Protein AF-A0ABD6CFP3-F1 (afdb_monomer_lite)

Secondary structure (DSSP, 8-state):
---------S-----HHHHHHHHHHHHHHHT--TTPEEEEEETTEEEEEPTTSS-EEEEEEETTEEEEEETTEEEEEESSHHHHHHHHHHHHHH--TTS--

pLDDT: mean 74.55, std 16.41, range [36.53, 93.81]

Foldseek 3Di:
DDDDPDPPDDDDPPPVLNVVQVVLQVLLCVLQPDPWAFDDDDSFKTKIDQPPDPKIWMFGQDPQATFIAIRNRTPDGDRYSNVSSVVSSVVCVVDVPVDDD

Sequence (101 aa):
MNTTLGDFGAGGRRSPAGDQLLNTKERAIDAATGEWQYQAHTSNTVGWHIPETPKTLLLKQKPSGWQLVRANKPIGSRDTLAEALDLAEQYMADRPEGRRR

Radius of gyration: 16.6 Å; chains: 1; bounding box: 36×35×50 Å

Organism: NCBI:txid1126241

Structure (mmCIF, N/CA/C/O backbone):
data_AF-A0ABD6CFP3-F1
#
_entry.id   AF-A0ABD6CFP3-F1
#
loop_
_atom_site.group_PDB
_atom_site.id
_atom_site.type_symbol
_atom_site.label_atom_id
_atom_site.label_alt_id
_atom_site.label_comp_id
_atom_site.label_asym_id
_atom_site.label_entity_id
_atom_site.label_seq_id
_atom_site.pdbx_PDB_ins_code
_atom_site.Cartn_x
_atom_site.Cartn_y
_atom_site.Cartn_z
_atom_site.occupancy
_atom_site.B_iso_or_equiv
_atom_site.auth_seq_id
_atom_site.auth_comp_id
_atom_site.auth_asym_id
_atom_site.auth_atom_id
_atom_site.pdbx_PDB_model_num
ATOM 1 N N . MET A 1 1 ? -19.790 25.249 -32.613 1.00 43.88 1 MET A N 1
ATOM 2 C CA . MET A 1 1 ? -18.758 25.463 -31.579 1.00 43.88 1 MET A CA 1
ATOM 3 C C . MET A 1 1 ? -18.872 24.338 -30.561 1.00 43.88 1 MET A C 1
ATOM 5 O O . MET A 1 1 ? -19.868 24.316 -29.859 1.00 43.88 1 MET A O 1
ATOM 9 N N . ASN A 1 2 ? -17.927 23.391 -30.531 1.00 40.75 2 ASN A N 1
ATOM 10 C CA . ASN A 1 2 ? -17.493 22.732 -29.293 1.00 40.75 2 ASN A CA 1
ATOM 11 C C . ASN A 1 2 ? -16.157 22.012 -29.544 1.00 40.75 2 ASN A C 1
ATOM 13 O O . ASN A 1 2 ? -16.022 21.246 -30.493 1.00 40.75 2 ASN A O 1
ATOM 17 N N . THR A 1 3 ? -15.169 22.363 -28.733 1.00 46.88 3 THR A N 1
ATOM 18 C CA . THR A 1 3 ? -13.735 22.106 -28.877 1.00 46.88 3 THR A CA 1
ATOM 19 C C . THR A 1 3 ? -13.380 20.632 -28.672 1.00 46.88 3 THR A C 1
ATOM 21 O O . THR A 1 3 ? -13.558 20.101 -27.577 1.00 46.88 3 THR A O 1
ATOM 24 N N . THR A 1 4 ? -12.827 19.985 -29.702 1.00 48.94 4 THR A N 1
ATOM 25 C CA . THR A 1 4 ? -12.158 18.679 -29.598 1.00 48.94 4 THR A CA 1
ATOM 26 C C . THR A 1 4 ? -10.870 18.851 -28.795 1.00 48.94 4 THR A C 1
ATOM 28 O O . THR A 1 4 ? -9.853 19.307 -29.312 1.00 48.94 4 THR A O 1
ATOM 31 N N . LEU A 1 5 ? -10.930 18.525 -27.506 1.00 53.06 5 LEU A N 1
ATOM 32 C CA . LEU A 1 5 ? -9.765 18.389 -26.643 1.00 53.06 5 LEU A CA 1
ATOM 33 C C . LEU A 1 5 ? -9.199 16.977 -26.834 1.00 53.06 5 LEU A C 1
ATOM 35 O O . LEU A 1 5 ? -9.847 16.002 -26.459 1.00 53.06 5 LEU A O 1
ATOM 39 N N . GLY A 1 6 ? -8.007 16.868 -27.417 1.00 38.53 6 GLY A N 1
ATOM 40 C CA . GLY A 1 6 ? -7.282 15.598 -27.465 1.00 38.53 6 GLY A CA 1
ATOM 41 C C . GLY A 1 6 ? -6.383 15.410 -28.676 1.00 38.53 6 GLY A C 1
ATOM 42 O O . GLY A 1 6 ? -6.406 14.341 -29.277 1.00 38.53 6 GLY A O 1
ATOM 43 N N . ASP A 1 7 ? -5.586 16.422 -29.023 1.00 44.41 7 ASP A N 1
ATOM 44 C CA . ASP A 1 7 ? -4.337 16.213 -29.756 1.00 44.41 7 ASP A CA 1
ATOM 45 C C . ASP A 1 7 ? -3.398 15.379 -28.862 1.00 44.41 7 ASP A C 1
ATOM 47 O O . ASP A 1 7 ? -2.624 15.900 -28.065 1.00 44.41 7 ASP A O 1
ATOM 51 N N . PHE A 1 8 ? -3.544 14.053 -28.909 1.00 58.00 8 PHE A N 1
ATOM 52 C CA . PHE A 1 8 ? -2.520 13.124 -28.443 1.00 58.00 8 PHE A CA 1
ATOM 53 C C . PHE A 1 8 ? -1.636 12.807 -29.642 1.00 58.00 8 PHE A C 1
ATOM 55 O O . PHE A 1 8 ? -1.866 11.849 -30.383 1.00 58.00 8 PHE A O 1
ATOM 62 N N . GLY A 1 9 ? -0.655 13.680 -29.855 1.00 39.00 9 GLY A N 1
ATOM 63 C CA . GLY A 1 9 ? 0.342 13.545 -30.900 1.00 39.00 9 GLY A CA 1
ATOM 64 C C . GLY A 1 9 ? 1.017 12.168 -30.918 1.00 39.00 9 GLY A C 1
ATOM 65 O O . GLY A 1 9 ? 1.390 11.607 -29.892 1.00 39.00 9 GLY A O 1
ATOM 66 N N . ALA A 1 10 ? 1.175 11.665 -32.141 1.00 42.69 10 ALA A N 1
ATOM 67 C CA . ALA A 1 10 ? 2.346 10.957 -32.648 1.00 42.69 10 ALA A CA 1
ATOM 68 C C . ALA A 1 10 ? 3.048 9.948 -31.713 1.00 42.69 10 ALA A C 1
ATOM 70 O O . ALA A 1 10 ? 3.889 10.313 -30.902 1.00 42.69 10 ALA A O 1
ATOM 71 N N . GLY A 1 11 ? 2.819 8.652 -31.960 1.00 42.56 11 GLY A N 1
ATOM 72 C CA . GLY A 1 11 ? 3.873 7.687 -32.334 1.00 42.56 11 GLY A CA 1
ATOM 73 C C . GLY A 1 11 ? 5.150 7.528 -31.489 1.00 42.56 11 GLY A C 1
ATOM 74 O O . GLY A 1 11 ? 6.089 6.887 -31.958 1.00 42.56 11 GLY A O 1
ATOM 75 N N . GLY A 1 12 ? 5.240 8.069 -30.277 1.00 36.53 12 GLY A N 1
ATOM 76 C CA . GLY A 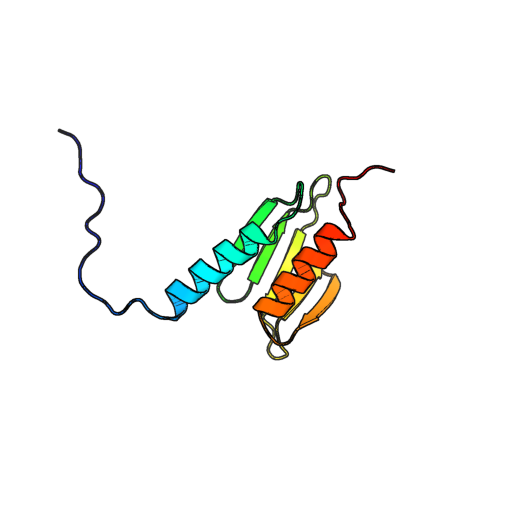1 12 ? 6.357 7.832 -29.370 1.00 36.53 12 GLY A CA 1
ATOM 77 C C . GLY A 1 12 ? 6.196 6.469 -28.713 1.00 36.53 12 GLY A C 1
ATOM 78 O O . GLY A 1 12 ? 5.125 6.171 -28.191 1.00 36.53 12 GLY A O 1
ATOM 79 N N . ARG A 1 13 ? 7.238 5.626 -28.747 1.00 42.09 13 ARG A N 1
ATOM 80 C CA . ARG A 1 13 ? 7.295 4.341 -28.027 1.00 42.09 13 ARG A CA 1
ATOM 81 C C . ARG A 1 13 ? 6.629 4.509 -26.663 1.00 42.09 13 ARG A C 1
ATOM 83 O O . ARG A 1 13 ? 7.144 5.277 -25.847 1.00 42.09 13 ARG A O 1
ATOM 90 N N . ARG A 1 14 ? 5.499 3.826 -26.434 1.00 52.53 14 ARG A N 1
ATOM 91 C CA . ARG A 1 14 ? 4.907 3.698 -25.100 1.00 52.53 14 ARG A CA 1
ATOM 92 C C . ARG A 1 14 ? 6.047 3.315 -24.169 1.00 52.53 14 ARG A C 1
ATOM 94 O O . ARG A 1 14 ? 6.661 2.262 -24.333 1.00 52.53 14 ARG A O 1
ATOM 101 N N . SER A 1 15 ? 6.467 4.261 -23.338 1.00 51.88 15 SER A N 1
ATOM 102 C CA . SER A 1 15 ? 7.642 4.055 -22.508 1.00 51.88 15 SER A CA 1
ATOM 103 C C . SER A 1 15 ? 7.266 2.942 -21.538 1.00 51.88 15 SER A C 1
ATOM 105 O O . SER A 1 15 ? 6.224 3.075 -20.899 1.00 51.88 15 SER A O 1
ATOM 107 N N . PRO A 1 16 ? 8.059 1.865 -21.401 1.00 60.03 16 PRO A N 1
ATOM 108 C CA . PRO A 1 16 ? 7.699 0.742 -20.534 1.00 60.03 16 PRO A CA 1
ATOM 109 C C . PRO A 1 16 ? 7.414 1.196 -19.096 1.00 60.03 16 PRO A C 1
ATOM 111 O O . PRO A 1 16 ? 6.572 0.618 -18.422 1.00 60.03 16 PRO A O 1
ATOM 114 N N . ALA A 1 17 ? 8.033 2.298 -18.662 1.00 59.56 17 ALA A N 1
ATOM 115 C CA . ALA A 1 17 ? 7.750 2.952 -17.390 1.00 59.56 17 ALA A CA 1
ATOM 116 C C . ALA A 1 17 ? 6.295 3.451 -17.252 1.00 59.56 17 ALA A C 1
ATOM 118 O O . ALA A 1 17 ? 5.720 3.343 -16.176 1.00 59.56 17 ALA A O 1
ATOM 119 N N . GLY A 1 18 ? 5.685 3.984 -18.316 1.00 58.16 18 GLY A N 1
ATOM 120 C CA . GLY A 1 18 ? 4.303 4.473 -18.303 1.00 58.16 18 GLY A CA 1
ATOM 121 C C . GLY A 1 18 ? 3.285 3.336 -18.220 1.00 58.16 18 GLY A C 1
ATOM 122 O O . GLY A 1 18 ? 2.399 3.372 -17.369 1.00 58.16 18 GLY A O 1
ATOM 123 N N . ASP A 1 19 ? 3.457 2.293 -19.035 1.00 62.41 19 ASP A N 1
ATOM 124 C CA . ASP A 1 19 ? 2.641 1.075 -18.952 1.00 62.41 19 ASP A CA 1
ATOM 125 C C . ASP A 1 19 ? 2.807 0.386 -17.592 1.00 62.41 19 ASP A C 1
ATOM 127 O O . ASP A 1 19 ? 1.824 -0.053 -17.001 1.00 62.41 19 ASP A O 1
ATOM 131 N N . GLN A 1 20 ? 4.022 0.340 -17.039 1.00 67.44 20 GLN A N 1
ATOM 132 C CA . GLN A 1 20 ? 4.273 -0.234 -15.717 1.00 67.44 20 GLN A CA 1
ATOM 133 C C . GLN A 1 20 ? 3.581 0.561 -14.600 1.00 67.44 20 GLN A C 1
ATOM 135 O O . GLN A 1 20 ? 3.026 -0.040 -13.681 1.00 67.44 20 GLN A O 1
ATOM 140 N N . LEU A 1 21 ? 3.555 1.895 -14.686 1.00 70.00 21 LEU A N 1
ATOM 141 C CA . LEU A 1 21 ? 2.820 2.756 -13.754 1.00 70.00 21 LEU A CA 1
ATOM 142 C C . LEU A 1 21 ? 1.304 2.545 -13.838 1.00 70.00 21 LEU A C 1
ATOM 144 O O . LEU A 1 21 ? 0.649 2.418 -12.806 1.00 7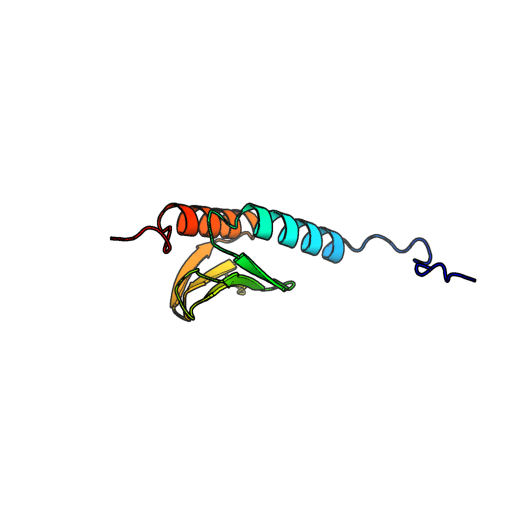0.00 21 LEU A O 1
ATOM 148 N N . LEU A 1 22 ? 0.754 2.448 -15.050 1.00 73.50 22 LEU A N 1
ATOM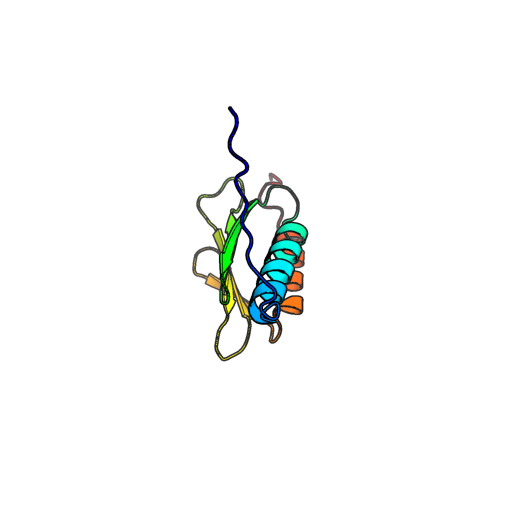 149 C CA . LEU A 1 22 ? -0.662 2.142 -15.273 1.00 73.50 22 LEU A CA 1
ATOM 150 C C . LEU A 1 22 ? -1.038 0.767 -14.708 1.00 73.50 22 LEU A C 1
ATOM 152 O O . LEU A 1 22 ? -1.957 0.687 -13.897 1.00 73.50 22 LEU A O 1
ATOM 156 N N . ASN A 1 23 ? -0.258 -0.272 -15.016 1.00 77.81 23 ASN A N 1
ATOM 157 C CA . ASN A 1 23 ? -0.451 -1.610 -14.449 1.00 77.81 23 ASN A CA 1
ATOM 158 C C . ASN A 1 23 ? -0.357 -1.598 -12.914 1.00 77.81 23 ASN A C 1
ATOM 160 O O . ASN A 1 23 ? -1.132 -2.263 -12.232 1.00 77.81 23 ASN A O 1
ATOM 164 N N . THR A 1 24 ? 0.567 -0.809 -12.354 1.00 77.56 24 THR A N 1
ATOM 165 C CA . THR A 1 24 ? 0.705 -0.635 -10.899 1.00 77.56 24 THR A CA 1
ATOM 166 C C . THR A 1 24 ? -0.541 -0.000 -10.300 1.00 77.56 24 THR A C 1
ATOM 168 O O . THR A 1 24 ? -1.025 -0.465 -9.274 1.00 77.56 24 THR A O 1
ATOM 171 N N . LYS A 1 25 ? -1.075 1.046 -10.937 1.00 79.75 25 LYS A N 1
ATOM 172 C CA . LYS A 1 25 ? -2.306 1.707 -10.504 1.00 79.75 25 LYS A CA 1
ATOM 173 C C . LYS A 1 25 ? -3.482 0.742 -10.520 1.00 79.75 25 LYS A C 1
ATOM 175 O O . LYS A 1 25 ? -4.202 0.668 -9.533 1.00 79.75 25 LYS A O 1
ATOM 180 N N . GLU A 1 26 ? -3.675 0.024 -11.621 1.00 80.81 26 GLU A N 1
ATOM 181 C CA . GLU A 1 26 ? -4.776 -0.931 -11.763 1.00 80.81 26 GLU A CA 1
ATOM 182 C C . GLU A 1 26 ? -4.685 -2.025 -10.702 1.00 80.81 26 GLU A C 1
ATOM 184 O O . GLU A 1 26 ? -5.650 -2.248 -9.979 1.00 80.81 26 GLU A O 1
ATOM 189 N N . ARG A 1 27 ? -3.499 -2.614 -10.506 1.00 78.94 27 ARG A N 1
ATOM 190 C CA . ARG A 1 27 ? -3.271 -3.612 -9.453 1.00 78.94 27 ARG A CA 1
ATOM 191 C C . ARG A 1 27 ? -3.425 -3.045 -8.043 1.00 78.94 27 ARG A C 1
ATOM 193 O O . ARG A 1 27 ? -3.881 -3.752 -7.158 1.00 78.94 27 ARG A O 1
ATOM 200 N N . ALA A 1 28 ? -3.059 -1.787 -7.813 1.00 80.69 28 ALA A N 1
ATOM 201 C CA . ALA A 1 28 ? -3.247 -1.132 -6.522 1.00 80.69 28 ALA A CA 1
ATOM 202 C C . ALA A 1 28 ? -4.720 -0.843 -6.213 1.00 80.69 28 ALA A C 1
ATOM 204 O O . ALA A 1 28 ? -5.120 -0.906 -5.053 1.00 80.69 28 ALA A O 1
ATOM 205 N N . ILE A 1 29 ? -5.511 -0.500 -7.231 1.00 79.50 29 ILE A N 1
ATOM 206 C CA . ILE A 1 29 ? -6.960 -0.321 -7.104 1.00 79.50 29 ILE A CA 1
ATOM 207 C C . ILE A 1 29 ? -7.629 -1.675 -6.861 1.00 79.50 29 ILE A C 1
ATOM 209 O O . ILE A 1 29 ? -8.455 -1.774 -5.966 1.00 79.50 29 ILE A O 1
ATOM 213 N N . ASP A 1 30 ? -7.237 -2.704 -7.610 1.00 78.44 30 ASP A N 1
ATOM 214 C CA . ASP A 1 30 ? -7.715 -4.083 -7.459 1.00 78.44 30 ASP A CA 1
ATOM 215 C C . ASP A 1 30 ? -7.403 -4.653 -6.063 1.00 78.44 30 ASP A C 1
ATOM 217 O O . ASP A 1 30 ? -8.276 -5.213 -5.409 1.00 78.44 30 ASP A O 1
ATOM 221 N N . ALA A 1 31 ? -6.196 -4.391 -5.551 1.00 75.44 31 ALA A N 1
ATOM 222 C CA . ALA A 1 31 ? -5.790 -4.782 -4.203 1.00 75.44 31 ALA A CA 1
ATOM 223 C C . ALA A 1 31 ? -6.545 -4.034 -3.088 1.00 75.44 31 ALA A C 1
ATOM 225 O O . ALA A 1 31 ? -6.472 -4.436 -1.927 1.00 75.44 31 ALA A O 1
ATOM 226 N N . ALA A 1 32 ? -7.222 -2.919 -3.385 1.00 76.25 32 ALA A N 1
ATOM 227 C CA . ALA A 1 32 ? -7.977 -2.176 -2.385 1.00 76.25 32 ALA A CA 1
ATOM 228 C C . ALA A 1 32 ? -9.252 -2.956 -2.018 1.00 76.25 32 ALA A C 1
ATOM 230 O O . ALA A 1 32 ? -10.269 -2.892 -2.705 1.00 76.25 32 ALA A O 1
ATOM 231 N N . THR A 1 33 ? -9.201 -3.720 -0.927 1.00 70.56 33 THR A N 1
ATOM 232 C CA . THR A 1 33 ? -10.329 -4.558 -0.502 1.00 70.56 33 THR A CA 1
ATOM 233 C C . THR A 1 33 ? -11.285 -3.810 0.430 1.00 70.56 33 THR A C 1
ATOM 235 O O . THR A 1 33 ? -10.852 -3.145 1.372 1.00 70.56 33 THR A O 1
ATOM 238 N N . GLY A 1 34 ? -12.596 -3.998 0.254 1.00 67.81 34 GLY A N 1
ATOM 239 C CA . GLY A 1 34 ? -13.613 -3.479 1.176 1.00 67.81 34 GLY A CA 1
ATOM 240 C C . GLY A 1 34 ? -13.766 -1.956 1.108 1.00 67.81 34 GLY A C 1
ATOM 241 O O . GLY A 1 34 ? -14.053 -1.411 0.049 1.00 67.81 34 GLY A O 1
ATOM 242 N N . GLU A 1 35 ? -13.612 -1.272 2.245 1.00 69.69 35 GLU A N 1
ATOM 243 C CA . GLU A 1 35 ? -13.753 0.194 2.363 1.00 69.69 35 GLU A CA 1
ATOM 244 C C . GLU A 1 35 ? -12.427 0.960 2.194 1.00 69.69 35 GLU A C 1
ATOM 246 O O . GLU A 1 35 ? -12.375 2.187 2.322 1.00 69.69 35 GLU A O 1
ATOM 251 N N . TRP A 1 36 ? -11.339 0.245 1.908 1.00 78.50 36 TRP A N 1
ATOM 252 C CA . TRP A 1 36 ? -10.034 0.841 1.667 1.00 78.50 36 TRP A CA 1
ATOM 253 C C . TRP A 1 36 ? -10.053 1.606 0.351 1.00 78.50 36 TRP A C 1
ATOM 255 O O . TRP A 1 36 ? -10.355 1.057 -0.705 1.00 78.50 36 TRP A O 1
ATOM 265 N N . GLN A 1 37 ? -9.720 2.892 0.405 1.00 79.12 37 GLN A N 1
ATOM 266 C CA . GLN A 1 37 ? -9.741 3.747 -0.778 1.00 79.12 37 GLN A CA 1
ATOM 267 C C . GLN A 1 37 ? -8.326 3.965 -1.283 1.00 79.12 37 GLN A C 1
ATOM 269 O O . GLN A 1 37 ? -7.454 4.450 -0.559 1.00 79.12 37 GLN A O 1
ATOM 274 N N . TYR A 1 38 ? -8.102 3.630 -2.551 1.00 82.50 38 TYR A N 1
ATOM 275 C CA . TYR A 1 38 ? -6.878 3.995 -3.243 1.00 82.50 38 TYR A CA 1
ATOM 276 C C . TYR A 1 38 ? -6.676 5.519 -3.164 1.00 82.50 38 TYR A C 1
ATOM 278 O O . TYR A 1 38 ? -7.559 6.297 -3.525 1.00 82.50 38 TYR A O 1
ATOM 286 N N . GLN A 1 39 ? -5.510 5.944 -2.674 1.00 83.12 39 GLN A N 1
ATOM 287 C CA . GLN A 1 39 ? -5.212 7.352 -2.420 1.00 83.12 39 GLN A CA 1
ATOM 288 C C . GLN A 1 39 ? -4.245 7.915 -3.460 1.00 83.12 39 GLN A C 1
ATOM 290 O O . GLN A 1 39 ? -4.504 8.958 -4.058 1.00 83.12 39 GLN A O 1
ATOM 295 N N . ALA A 1 40 ? -3.112 7.244 -3.672 1.00 81.38 40 ALA A N 1
ATOM 296 C CA . ALA A 1 40 ? -2.069 7.719 -4.573 1.00 81.38 40 ALA A CA 1
ATOM 297 C C . ALA A 1 40 ? -1.161 6.577 -5.039 1.00 81.38 40 ALA A C 1
ATOM 299 O O . ALA A 1 40 ? -0.950 5.609 -4.318 1.00 81.38 40 ALA A O 1
ATOM 300 N N . HIS A 1 41 ? -0.559 6.726 -6.217 1.00 84.62 41 HIS A N 1
ATOM 301 C CA . HIS A 1 41 ? 0.584 5.935 -6.649 1.00 84.62 41 HIS A CA 1
ATOM 302 C C . HIS A 1 41 ? 1.571 6.853 -7.367 1.00 84.62 41 HIS A C 1
ATOM 304 O O . HIS A 1 41 ? 1.195 7.820 -8.030 1.00 84.62 41 HIS A O 1
ATOM 310 N N . THR A 1 42 ? 2.842 6.539 -7.205 1.00 83.44 42 THR A N 1
ATOM 311 C CA . THR A 1 42 ? 3.989 7.085 -7.916 1.00 83.44 42 THR A CA 1
ATOM 312 C C . THR A 1 42 ? 4.888 5.909 -8.288 1.00 83.44 42 THR A C 1
ATOM 314 O O . THR A 1 42 ? 4.649 4.781 -7.853 1.00 83.44 42 THR A O 1
ATOM 317 N N . SER A 1 43 ? 5.963 6.158 -9.035 1.00 78.62 43 SER A N 1
ATOM 318 C CA . SER A 1 43 ? 6.936 5.119 -9.405 1.00 78.62 43 SER A CA 1
ATOM 319 C C . SER A 1 43 ? 7.497 4.342 -8.212 1.00 78.62 43 SER A C 1
ATOM 321 O O . SER A 1 43 ? 7.865 3.182 -8.358 1.00 78.62 43 SER A O 1
ATOM 323 N N . ASN A 1 44 ? 7.520 4.964 -7.029 1.00 86.56 44 ASN A N 1
ATOM 324 C CA . ASN A 1 44 ? 8.198 4.426 -5.855 1.00 86.56 44 ASN A CA 1
ATOM 325 C C . ASN A 1 44 ? 7.270 4.327 -4.637 1.00 86.56 44 ASN A C 1
ATOM 327 O O . ASN A 1 44 ? 7.732 4.040 -3.531 1.00 86.56 44 ASN A O 1
ATOM 331 N N . THR A 1 45 ? 5.987 4.664 -4.754 1.00 87.88 45 THR A N 1
ATOM 332 C CA . THR A 1 45 ? 5.060 4.629 -3.618 1.00 87.88 45 THR A CA 1
ATOM 333 C C . THR A 1 45 ? 3.646 4.343 -4.081 1.00 87.88 45 THR A C 1
ATOM 335 O O . THR A 1 45 ? 3.168 4.996 -4.992 1.00 87.88 45 THR A O 1
ATOM 338 N N . VAL A 1 46 ? 2.950 3.436 -3.409 1.00 88.88 46 VAL A N 1
ATOM 339 C CA . VAL A 1 46 ? 1.506 3.218 -3.538 1.00 88.88 46 VAL A CA 1
ATOM 340 C C . VAL A 1 46 ? 0.873 3.478 -2.178 1.00 88.88 46 VAL A C 1
ATOM 342 O O . VAL A 1 46 ? 1.460 3.136 -1.157 1.00 88.88 46 VAL A O 1
ATOM 345 N N . GLY A 1 47 ? -0.279 4.130 -2.134 1.00 89.56 47 GLY A N 1
ATOM 346 C CA . GLY A 1 47 ? -0.936 4.536 -0.903 1.00 89.56 47 GLY A CA 1
ATOM 347 C C . GLY A 1 47 ? -2.431 4.266 -0.923 1.00 89.56 47 GLY A C 1
ATOM 348 O O . GLY A 1 47 ? -3.111 4.573 -1.903 1.00 89.56 47 GLY A O 1
ATOM 349 N N . TRP A 1 48 ? -2.928 3.763 0.202 1.00 89.94 48 TRP A N 1
ATOM 350 C CA . TRP A 1 48 ? -4.340 3.551 0.486 1.00 89.94 48 TRP A CA 1
ATOM 351 C C . TRP A 1 48 ? -4.730 4.275 1.770 1.00 89.94 48 TRP A C 1
ATOM 353 O O . TRP A 1 48 ? -3.970 4.344 2.744 1.00 89.94 48 TRP A O 1
ATOM 363 N N . HIS A 1 49 ? -5.943 4.806 1.765 1.00 85.69 49 HIS A N 1
ATOM 364 C CA . HIS A 1 49 ? -6.590 5.347 2.940 1.00 85.69 49 HIS A CA 1
ATOM 365 C C . HIS A 1 49 ? -7.251 4.219 3.732 1.00 85.69 49 HIS A C 1
ATOM 367 O O . HIS A 1 49 ? -7.954 3.385 3.161 1.00 85.69 49 HIS A O 1
ATOM 373 N N . ILE A 1 50 ? -7.013 4.212 5.045 1.00 83.31 50 ILE A N 1
ATOM 374 C CA . ILE A 1 50 ? -7.617 3.246 5.957 1.00 83.31 50 ILE A CA 1
ATOM 375 C C . ILE A 1 50 ? -8.944 3.840 6.443 1.00 83.31 50 ILE A C 1
ATOM 377 O O . ILE A 1 50 ? -8.908 4.887 7.100 1.00 83.31 50 ILE A O 1
ATOM 381 N N . PRO A 1 51 ? -10.089 3.203 6.157 1.00 74.88 51 PRO A N 1
ATOM 382 C CA . PRO A 1 51 ? -11.396 3.705 6.566 1.00 74.88 51 PRO A CA 1
ATOM 383 C C . PRO A 1 51 ? -11.474 3.847 8.092 1.00 74.88 51 PRO A C 1
ATOM 385 O O . PRO A 1 51 ? -10.770 3.170 8.841 1.00 74.88 51 PRO A O 1
ATOM 388 N N . GLU A 1 52 ? -12.298 4.792 8.547 1.00 72.12 52 GLU A N 1
ATOM 389 C CA . GLU A 1 52 ? -12.522 5.106 9.969 1.00 72.12 52 GLU A CA 1
ATOM 390 C C . GLU A 1 52 ? -11.275 5.562 10.757 1.00 72.12 52 GLU A C 1
ATOM 392 O O . GLU A 1 52 ? -11.336 5.758 11.973 1.00 72.12 52 GLU A O 1
ATOM 397 N N . THR A 1 53 ? -10.135 5.793 10.093 1.00 73.25 53 THR A N 1
ATOM 398 C CA . THR A 1 53 ? -8.916 6.273 10.753 1.00 73.25 53 THR A CA 1
ATOM 399 C C . THR A 1 53 ? -8.233 7.392 9.961 1.00 73.25 53 THR A C 1
ATOM 401 O O . THR A 1 53 ? -8.267 7.409 8.735 1.00 73.25 53 THR A O 1
ATOM 404 N N . PRO A 1 54 ? -7.503 8.310 10.620 1.00 76.44 54 PRO A N 1
ATOM 405 C CA . PRO A 1 54 ? -6.668 9.295 9.925 1.00 76.44 54 PRO A CA 1
ATOM 406 C C . PRO A 1 54 ? -5.364 8.683 9.376 1.00 76.44 54 PRO A C 1
ATOM 408 O O . PRO A 1 54 ? -4.423 9.404 9.045 1.00 76.44 54 PRO A O 1
ATOM 411 N N . LYS A 1 55 ? -5.247 7.349 9.355 1.00 82.88 55 LYS A N 1
ATOM 412 C CA . LYS A 1 55 ? -4.017 6.638 9.008 1.00 82.88 55 LYS A CA 1
ATOM 413 C C . LYS A 1 55 ? -4.045 6.214 7.544 1.00 82.88 55 LYS A C 1
ATOM 415 O O . LYS A 1 55 ? -5.092 6.059 6.923 1.00 82.88 55 LYS A O 1
ATOM 420 N N . THR A 1 56 ? -2.854 6.002 7.005 1.00 87.19 56 THR A N 1
ATOM 421 C CA . THR A 1 56 ? -2.651 5.512 5.644 1.00 87.19 56 THR A CA 1
ATOM 422 C C . THR A 1 56 ? -1.768 4.278 5.661 1.00 87.19 56 THR A C 1
ATOM 424 O O . THR A 1 56 ? -0.906 4.102 6.538 1.00 87.19 56 THR A O 1
ATOM 427 N N . LEU A 1 57 ? -2.006 3.420 4.679 1.00 87.88 57 LEU A N 1
ATOM 428 C CA . LEU A 1 57 ? -1.136 2.316 4.327 1.00 87.88 57 LEU A CA 1
ATOM 429 C C . LEU A 1 57 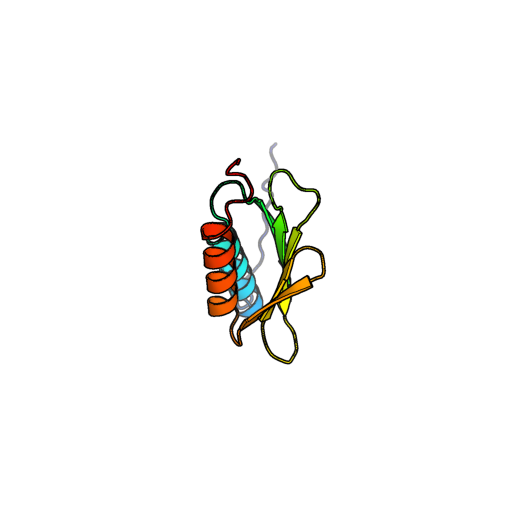? -0.362 2.725 3.084 1.00 87.88 57 LEU A C 1
ATOM 431 O O . LEU A 1 57 ? -0.942 3.164 2.100 1.00 87.88 57 LEU A O 1
ATOM 435 N N . LEU A 1 58 ? 0.956 2.625 3.153 1.00 91.00 58 LEU A N 1
ATOM 436 C CA . LEU A 1 58 ? 1.873 3.060 2.117 1.00 91.00 58 LEU A CA 1
ATOM 437 C C . LEU A 1 58 ? 2.802 1.904 1.775 1.00 91.00 58 LEU A C 1
ATOM 439 O O . LEU A 1 58 ? 3.548 1.434 2.628 1.00 91.00 58 LEU A O 1
ATOM 443 N N . LEU A 1 59 ? 2.813 1.489 0.524 1.00 91.19 59 LEU A N 1
ATOM 444 C CA . LEU A 1 59 ? 3.814 0.604 -0.034 1.00 91.19 59 LEU A CA 1
ATOM 445 C C . LEU A 1 59 ? 4.917 1.455 -0.658 1.00 91.19 59 LEU A C 1
ATOM 447 O O . LEU A 1 59 ? 4.677 2.163 -1.627 1.00 91.19 59 LEU A O 1
ATOM 451 N N . LYS A 1 60 ? 6.121 1.434 -0.093 1.00 91.56 60 LYS A N 1
ATOM 452 C CA . LYS A 1 60 ? 7.250 2.270 -0.522 1.00 91.56 60 LYS A CA 1
ATOM 453 C C . LYS A 1 60 ? 8.345 1.410 -1.131 1.00 91.56 60 LYS A C 1
ATOM 455 O O . LYS A 1 60 ? 8.800 0.464 -0.495 1.00 91.56 60 LYS A O 1
ATOM 460 N N . GLN A 1 61 ? 8.830 1.779 -2.307 1.00 89.00 61 GLN A N 1
ATOM 461 C CA . GLN A 1 61 ? 10.017 1.176 -2.893 1.00 89.00 61 GLN A CA 1
ATOM 462 C C . GLN A 1 61 ? 11.259 1.617 -2.107 1.00 89.00 61 GLN A C 1
ATOM 464 O O . GLN A 1 61 ? 11.512 2.805 -1.888 1.00 89.00 61 GLN A O 1
ATOM 469 N N . LYS A 1 62 ? 12.029 0.637 -1.655 1.00 89.38 62 LYS A N 1
ATOM 470 C CA . LYS A 1 62 ? 13.322 0.760 -0.988 1.00 89.38 62 LYS A CA 1
ATOM 471 C C . LYS A 1 62 ? 14.382 0.065 -1.851 1.00 89.38 62 LYS A C 1
ATOM 473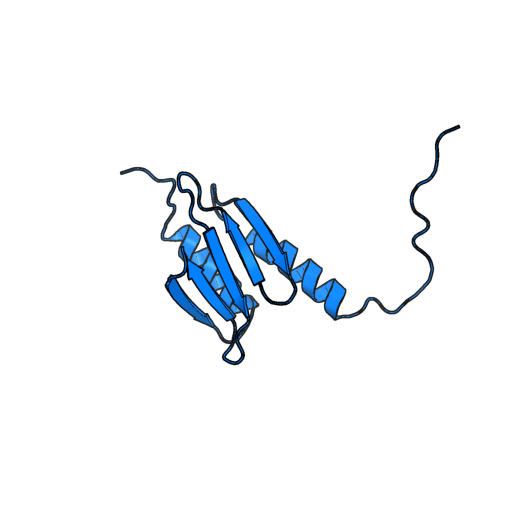 O O . LYS A 1 62 ? 14.040 -0.765 -2.691 1.00 89.38 62 LYS A O 1
ATOM 478 N N . PRO A 1 63 ? 15.675 0.356 -1.637 1.00 86.19 63 PRO A N 1
ATOM 479 C CA . PRO A 1 63 ? 16.749 -0.373 -2.315 1.00 86.19 63 PRO A CA 1
ATOM 480 C C . PRO A 1 63 ? 16.711 -1.887 -2.045 1.00 86.19 63 PRO A C 1
ATOM 482 O O . PRO A 1 63 ? 17.153 -2.661 -2.882 1.00 86.19 63 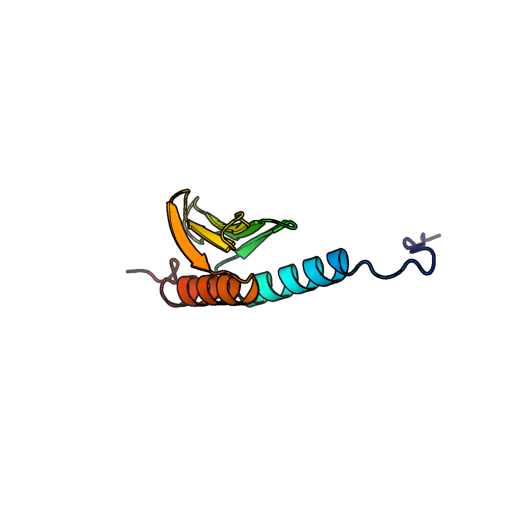PRO A O 1
ATOM 485 N N . SER A 1 64 ? 16.147 -2.310 -0.910 1.00 86.38 64 SER A N 1
ATOM 486 C CA . SER A 1 64 ? 15.968 -3.719 -0.532 1.00 86.38 64 SER A CA 1
ATOM 487 C C . SER A 1 64 ? 14.663 -4.351 -1.042 1.00 86.38 64 SER A C 1
ATOM 489 O O . SER A 1 64 ? 14.331 -5.444 -0.605 1.00 86.38 64 SER A O 1
ATOM 491 N N . GLY A 1 65 ? 13.884 -3.659 -1.882 1.00 89.12 65 GLY A N 1
ATOM 492 C CA . GLY A 1 65 ? 12.560 -4.107 -2.330 1.00 89.12 65 GLY A CA 1
ATOM 493 C C . GLY A 1 65 ? 11.428 -3.185 -1.876 1.00 89.12 65 GLY A C 1
ATOM 494 O O . GLY A 1 65 ? 11.638 -2.052 -1.452 1.00 89.12 65 GLY A O 1
ATOM 495 N N . TRP A 1 66 ? 10.192 -3.645 -1.971 1.00 91.69 66 TRP A N 1
ATOM 496 C CA . TRP A 1 66 ? 8.998 -2.905 -1.584 1.00 91.69 66 TRP A CA 1
ATOM 497 C C . TRP A 1 66 ? 8.633 -3.151 -0.123 1.00 91.69 66 TRP A C 1
ATOM 499 O O . TRP A 1 66 ? 8.519 -4.284 0.331 1.00 91.69 66 TRP A O 1
ATOM 509 N N . GLN A 1 67 ? 8.419 -2.075 0.627 1.00 93.81 67 GLN A N 1
ATOM 510 C CA . GLN A 1 67 ? 8.102 -2.116 2.048 1.00 93.81 67 GLN A CA 1
ATOM 511 C C . GLN A 1 67 ? 6.697 -1.578 2.306 1.00 93.81 67 GLN A C 1
ATOM 513 O O . GLN A 1 67 ? 6.395 -0.429 1.986 1.00 93.81 67 GLN A O 1
ATOM 518 N N . LEU A 1 68 ? 5.861 -2.390 2.944 1.00 92.00 68 LEU A N 1
ATOM 519 C CA . LEU A 1 68 ? 4.540 -2.005 3.410 1.00 92.00 68 LEU A CA 1
ATOM 520 C C . LEU A 1 68 ? 4.652 -1.288 4.757 1.00 92.00 68 LEU A C 1
ATOM 522 O O . LEU A 1 68 ? 5.222 -1.811 5.715 1.00 92.00 68 LEU A O 1
ATOM 526 N N . VAL A 1 69 ? 4.109 -0.079 4.837 1.00 90.75 69 VAL A N 1
ATOM 527 C CA . VAL A 1 69 ? 4.206 0.824 5.984 1.00 90.75 69 VAL A CA 1
ATOM 528 C C . VAL A 1 69 ? 2.814 1.320 6.347 1.00 90.75 69 VAL A C 1
ATOM 530 O O . VAL A 1 69 ? 2.161 1.977 5.548 1.00 90.75 69 VAL A O 1
ATOM 533 N N . ARG A 1 70 ? 2.377 1.091 7.583 1.00 88.00 70 ARG A N 1
ATOM 534 C CA . ARG A 1 70 ? 1.129 1.648 8.120 1.00 88.00 70 ARG A CA 1
ATOM 535 C C . ARG A 1 70 ? 1.450 2.697 9.162 1.00 88.00 70 ARG A C 1
ATOM 537 O O . ARG A 1 70 ? 2.167 2.396 10.112 1.00 88.00 70 ARG A O 1
ATOM 544 N N . ALA A 1 71 ? 0.902 3.905 9.031 1.00 84.00 71 ALA A N 1
ATOM 545 C CA . ALA A 1 71 ? 1.090 4.972 10.024 1.00 84.00 71 ALA A CA 1
ATOM 546 C C . ALA A 1 71 ? 2.562 5.139 10.470 1.00 84.00 71 ALA A C 1
ATOM 548 O O . ALA A 1 71 ? 2.865 5.235 11.659 1.00 84.00 71 ALA A O 1
ATOM 549 N N . ASN A 1 72 ? 3.481 5.122 9.498 1.00 80.06 72 ASN A N 1
ATOM 550 C CA . ASN A 1 72 ? 4.933 5.216 9.693 1.00 80.06 72 ASN A CA 1
ATOM 551 C C . ASN A 1 72 ? 5.618 4.011 10.378 1.00 80.06 72 ASN A C 1
ATOM 553 O O . ASN A 1 72 ? 6.801 4.087 10.698 1.00 80.06 72 ASN A O 1
ATOM 557 N N . LYS A 1 73 ? 4.913 2.889 10.569 1.00 85.62 73 LYS A N 1
ATOM 558 C CA . LYS A 1 73 ? 5.481 1.622 11.050 1.00 85.62 73 LYS A CA 1
ATOM 559 C C . LYS A 1 73 ? 5.591 0.604 9.908 1.00 85.62 73 LYS A C 1
ATOM 561 O O . LYS A 1 73 ? 4.578 0.348 9.254 1.00 85.62 73 LYS A O 1
ATOM 566 N N . PRO A 1 74 ? 6.775 0.021 9.651 1.00 88.62 74 PRO A N 1
ATOM 567 C CA . PRO A 1 74 ? 6.918 -1.043 8.666 1.00 88.62 74 PRO A CA 1
ATOM 568 C C . PRO A 1 74 ? 6.206 -2.304 9.161 1.00 88.62 74 PRO A C 1
ATOM 570 O O . PRO A 1 74 ? 6.383 -2.718 10.304 1.00 88.62 74 PRO A O 1
ATOM 573 N N . ILE A 1 75 ? 5.379 -2.883 8.299 1.00 86.62 75 ILE A N 1
ATOM 574 C CA . ILE A 1 75 ? 4.581 -4.081 8.581 1.00 86.62 75 ILE A CA 1
ATOM 575 C C . ILE A 1 75 ? 5.156 -5.303 7.871 1.00 86.62 75 ILE A C 1
ATOM 577 O O . ILE A 1 75 ? 5.098 -6.407 8.401 1.00 86.62 75 ILE A O 1
ATOM 581 N N . GLY A 1 76 ? 5.753 -5.104 6.700 1.00 87.88 76 GLY A N 1
ATOM 582 C CA . GLY A 1 76 ? 6.421 -6.166 5.966 1.00 87.88 76 GLY A CA 1
ATOM 583 C C . GLY A 1 76 ? 7.165 -5.625 4.759 1.00 87.88 76 GLY A C 1
ATOM 584 O O . GLY A 1 76 ? 7.045 -4.448 4.411 1.00 87.88 76 GLY A O 1
ATOM 585 N N . SER A 1 77 ? 7.951 -6.484 4.129 1.00 90.56 77 SER A N 1
ATOM 586 C CA . SER A 1 77 ? 8.678 -6.173 2.904 1.00 90.56 77 SER A CA 1
ATOM 587 C C . SER A 1 77 ? 8.663 -7.363 1.960 1.00 90.56 77 SER A C 1
ATOM 589 O O . SER A 1 77 ? 8.608 -8.506 2.409 1.00 90.56 77 SER A O 1
ATOM 591 N N . ARG A 1 78 ? 8.708 -7.074 0.664 1.00 91.06 78 ARG A N 1
ATOM 592 C CA . ARG A 1 78 ? 8.776 -8.039 -0.431 1.00 91.06 78 ARG A CA 1
ATOM 593 C C . ARG A 1 78 ? 9.713 -7.521 -1.504 1.00 91.06 78 ARG A C 1
ATOM 595 O O . ARG A 1 78 ? 9.824 -6.314 -1.695 1.00 91.06 78 ARG A O 1
ATOM 602 N N . ASP A 1 79 ? 10.359 -8.419 -2.221 1.00 85.81 79 ASP A N 1
ATOM 603 C CA . ASP A 1 79 ? 11.357 -8.059 -3.225 1.00 85.81 79 ASP A CA 1
ATOM 604 C C . ASP A 1 79 ? 10.715 -7.440 -4.474 1.00 85.81 79 ASP A C 1
ATOM 606 O O . ASP A 1 79 ? 11.239 -6.482 -5.049 1.00 85.81 79 ASP A O 1
ATOM 610 N N . THR A 1 80 ? 9.534 -7.928 -4.860 1.00 85.12 80 THR A N 1
ATOM 611 C CA . THR A 1 80 ? 8.822 -7.481 -6.061 1.00 85.12 80 THR A CA 1
ATOM 612 C C . THR A 1 80 ? 7.573 -6.659 -5.741 1.00 85.12 80 THR A C 1
ATOM 614 O O . THR A 1 80 ? 6.938 -6.825 -4.700 1.00 85.12 80 THR A O 1
ATOM 617 N N . LEU A 1 81 ? 7.190 -5.767 -6.663 1.00 83.06 81 LEU A N 1
ATOM 618 C CA . LEU A 1 81 ? 5.967 -4.965 -6.532 1.00 83.06 81 LEU A CA 1
ATOM 619 C C . LEU A 1 81 ? 4.716 -5.851 -6.472 1.00 83.06 81 LEU A C 1
ATOM 621 O O . LEU A 1 81 ? 3.817 -5.577 -5.687 1.00 83.06 81 LEU A O 1
ATOM 625 N N . ALA A 1 82 ? 4.662 -6.905 -7.289 1.00 83.38 82 ALA A N 1
ATOM 626 C CA . ALA A 1 82 ? 3.520 -7.811 -7.340 1.00 83.38 82 ALA A CA 1
ATOM 627 C C . ALA A 1 82 ? 3.298 -8.510 -5.993 1.00 83.38 82 ALA A C 1
ATOM 629 O O . ALA A 1 82 ? 2.196 -8.461 -5.461 1.00 83.38 82 ALA A O 1
ATOM 630 N N . GLU A 1 83 ? 4.352 -9.072 -5.396 1.00 86.38 83 GLU A N 1
ATOM 631 C CA . GLU A 1 83 ? 4.263 -9.679 -4.064 1.00 86.38 83 GLU A CA 1
ATOM 632 C C . GLU A 1 83 ? 3.943 -8.659 -2.974 1.00 86.38 83 GLU A C 1
ATOM 634 O O . GLU A 1 83 ? 3.290 -8.976 -1.987 1.00 86.38 83 GLU A O 1
ATOM 639 N N . ALA A 1 84 ? 4.429 -7.431 -3.120 1.00 87.62 84 ALA A N 1
ATOM 640 C CA . ALA A 1 84 ? 4.168 -6.371 -2.165 1.00 87.62 84 ALA A CA 1
ATOM 641 C C . ALA A 1 84 ? 2.711 -5.885 -2.214 1.00 87.62 84 ALA A C 1
ATOM 643 O O . ALA A 1 84 ? 2.143 -5.562 -1.171 1.00 87.62 84 ALA A O 1
ATOM 644 N N . LEU A 1 85 ? 2.106 -5.858 -3.405 1.00 85.25 85 LEU A N 1
ATOM 645 C CA . LEU A 1 85 ? 0.679 -5.601 -3.598 1.00 85.25 85 LEU A CA 1
ATOM 646 C C . LEU A 1 85 ? -0.167 -6.753 -3.055 1.00 85.25 85 LEU A C 1
ATOM 648 O O . LEU A 1 85 ? -1.128 -6.497 -2.344 1.00 85.25 85 LEU A O 1
ATOM 652 N N . ASP A 1 86 ? 0.243 -7.995 -3.300 1.00 87.31 86 ASP A N 1
ATOM 653 C CA . ASP A 1 86 ? -0.396 -9.189 -2.741 1.00 87.31 86 ASP A CA 1
ATOM 654 C C . ASP A 1 86 ? -0.323 -9.203 -1.200 1.00 87.31 86 ASP A C 1
ATOM 656 O O . ASP A 1 86 ? -1.313 -9.439 -0.515 1.00 87.31 86 ASP A O 1
ATOM 660 N N . LEU A 1 87 ? 0.821 -8.811 -0.625 1.00 87.25 87 LEU A N 1
ATOM 661 C CA . LEU A 1 87 ? 0.970 -8.603 0.818 1.00 87.25 87 LEU A CA 1
ATOM 662 C C . LEU A 1 87 ? 0.037 -7.499 1.339 1.00 87.25 87 LEU A C 1
ATOM 664 O O . LEU A 1 87 ? -0.495 -7.622 2.442 1.00 87.25 87 LEU A O 1
ATOM 668 N N . ALA A 1 88 ? -0.128 -6.408 0.587 1.00 86.31 88 ALA A N 1
ATOM 669 C CA . ALA A 1 88 ? -1.034 -5.325 0.957 1.00 86.31 88 ALA A CA 1
ATOM 670 C C . ALA A 1 88 ? -2.495 -5.796 0.920 1.00 86.31 88 ALA A C 1
ATOM 672 O O . ALA A 1 88 ? -3.224 -5.541 1.873 1.00 86.31 88 ALA A O 1
ATOM 673 N N . GLU A 1 89 ? -2.894 -6.529 -0.120 1.00 85.69 89 GLU A N 1
ATOM 674 C CA . GLU A 1 89 ? -4.219 -7.142 -0.257 1.00 85.69 89 GLU A CA 1
ATOM 675 C C . GLU A 1 89 ? -4.509 -8.105 0.900 1.00 85.69 89 GLU A C 1
ATOM 677 O O . GLU A 1 89 ? -5.492 -7.928 1.616 1.00 85.69 89 GLU A O 1
ATOM 682 N N . GLN A 1 90 ? -3.607 -9.054 1.172 1.00 86.25 90 GLN A N 1
ATOM 683 C CA . GLN A 1 90 ? -3.722 -9.970 2.311 1.00 86.25 90 GLN A CA 1
ATOM 684 C C . GLN A 1 90 ? -3.829 -9.216 3.641 1.00 86.25 90 GLN A C 1
ATOM 686 O O . GLN A 1 90 ? -4.624 -9.584 4.505 1.00 86.25 90 GLN A O 1
ATOM 691 N N . TYR A 1 91 ? -3.051 -8.143 3.817 1.00 84.75 91 TYR A N 1
ATOM 692 C CA . TYR A 1 91 ? -3.109 -7.319 5.021 1.00 84.75 91 TYR A CA 1
ATOM 693 C C . TYR A 1 91 ? -4.469 -6.629 5.183 1.00 84.75 91 TYR A C 1
ATOM 695 O O . TYR A 1 91 ? -5.006 -6.607 6.291 1.00 84.75 91 TYR A O 1
ATOM 703 N N . MET A 1 92 ? -5.016 -6.071 4.101 1.00 82.81 92 MET A N 1
ATOM 704 C CA . MET A 1 92 ? -6.330 -5.421 4.092 1.00 82.81 92 MET A CA 1
ATOM 705 C C . MET A 1 92 ? -7.469 -6.437 4.293 1.00 82.81 92 MET A C 1
ATOM 707 O O . MET A 1 92 ? -8.434 -6.141 4.997 1.00 82.81 92 MET A O 1
ATOM 711 N N . ALA A 1 93 ? -7.326 -7.656 3.765 1.00 80.44 93 ALA A N 1
ATOM 712 C CA . ALA A 1 93 ? -8.281 -8.749 3.938 1.00 80.44 93 ALA A CA 1
ATOM 713 C C . ALA A 1 93 ? -8.288 -9.332 5.367 1.00 80.44 93 ALA A C 1
ATOM 715 O O . ALA A 1 93 ? -9.357 -9.617 5.908 1.00 80.44 93 ALA A O 1
ATOM 716 N N . ASP A 1 94 ? -7.114 -9.488 5.994 1.00 79.88 94 ASP A N 1
ATOM 717 C CA . ASP A 1 94 ? -6.955 -9.958 7.384 1.00 79.88 94 ASP A CA 1
ATOM 718 C C . ASP A 1 94 ? -7.381 -8.894 8.406 1.00 79.88 94 ASP A C 1
ATOM 720 O O . ASP A 1 94 ? -7.929 -9.196 9.468 1.00 79.88 94 ASP A O 1
ATOM 724 N N . ARG A 1 95 ? -7.172 -7.620 8.062 1.00 70.81 95 ARG A N 1
ATOM 725 C CA . ARG A 1 95 ? -7.585 -6.470 8.864 1.00 70.81 95 ARG A CA 1
ATOM 726 C C . ARG A 1 95 ? -8.567 -5.612 8.084 1.00 70.81 95 ARG A C 1
ATOM 728 O O . ARG A 1 95 ? -8.195 -4.519 7.640 1.00 70.81 95 ARG A O 1
ATOM 735 N N . PRO A 1 96 ? -9.841 -6.031 8.011 1.00 62.22 96 PRO A N 1
ATOM 736 C CA . PRO A 1 96 ? -10.905 -5.115 7.671 1.00 62.22 96 PRO A CA 1
ATOM 737 C C . PRO A 1 96 ? -11.060 -4.168 8.865 1.00 62.22 96 PRO A C 1
ATOM 739 O O . PRO A 1 96 ? -11.987 -4.300 9.650 1.00 62.22 96 PRO A O 1
ATOM 742 N N . GLU A 1 97 ? -10.114 -3.264 9.104 1.00 59.16 97 GLU A N 1
ATOM 743 C CA . GLU A 1 97 ? -10.393 -2.073 9.901 1.00 59.16 97 GLU A CA 1
ATOM 744 C C . GLU A 1 97 ? -11.528 -1.362 9.134 1.00 59.16 97 GLU A C 1
ATOM 746 O O . GLU A 1 97 ? -11.402 -1.168 7.926 1.00 59.16 97 GLU A O 1
ATOM 751 N N . GLY A 1 98 ? -12.686 -1.206 9.794 1.00 48.38 98 GLY A N 1
ATOM 752 C CA . GLY A 1 98 ? -14.041 -1.158 9.200 1.00 48.38 98 GLY A CA 1
ATOM 753 C C . GLY A 1 98 ? -15.003 -2.223 9.779 1.00 48.38 98 GLY A C 1
ATOM 754 O O . GLY A 1 98 ? -16.197 -2.008 9.988 1.00 48.38 98 GLY A O 1
ATOM 755 N N . ARG A 1 99 ? -14.497 -3.407 10.143 1.00 43.75 99 ARG A N 1
ATOM 756 C CA . ARG A 1 99 ? -15.263 -4.466 10.815 1.00 43.75 99 ARG A CA 1
ATOM 757 C C . ARG A 1 99 ? -15.163 -4.264 12.321 1.00 43.75 99 ARG A C 1
ATOM 759 O O . ARG A 1 99 ? -14.316 -4.854 12.988 1.00 43.75 99 ARG A O 1
ATOM 766 N N . ARG A 1 100 ? -16.064 -3.429 12.842 1.00 38.16 100 ARG A N 1
ATOM 767 C CA . ARG A 1 100 ? -16.443 -3.365 14.262 1.00 38.16 100 ARG A CA 1
ATOM 768 C C . ARG A 1 100 ? -16.220 -4.696 14.991 1.00 38.16 100 ARG A C 1
ATOM 770 O O . ARG A 1 100 ? -16.873 -5.690 14.662 1.00 38.16 100 ARG A O 1
ATOM 777 N N . ARG A 1 101 ? -15.436 -4.652 16.064 1.00 40.94 101 ARG A N 1
ATOM 778 C CA . ARG A 1 101 ? -15.908 -5.034 17.398 1.00 40.94 101 ARG A CA 1
ATOM 779 C C . ARG A 1 101 ? -15.286 -4.125 18.442 1.00 40.94 101 ARG A C 1
ATOM 781 O O . ARG A 1 101 ? -14.072 -3.865 18.328 1.00 40.94 101 ARG A O 1
#